Protein 2GSV (pdb70)

Secondary structure (DSSP, 8-state):
-TT-HHHHHHHHHHHH---SS-TTT--HHHHHHHHHHHH-SSS-HHHHHHHHHHHHHHHHHHHH-/--TTSHHHHHHHHHHHH--TTS-TTT--HHHHHHHHHHHT-SSS-HHHHHHHHHHHHHHHHHHHH-

B-factor: mean 35.71, std 9.5, range [19.6, 74.85]

CATH classification: 6.10.140.40

Solvent-accessible surface area: 7960 Å² total

Foldseek 3Di:
DPLALVNLLVVLVVLCVDDPDHNVVSVVVLVVVLVVLVVDDPDDPVVSVVSNVSNVVSVVVNVVD/DPPLALVVLLVVLVVCLCVPVDDSLVSVVVLVVVLVVLVVDPPDDPVVSVVSNVSNVVSSVVNVVD

Structure (mmCIF, N/CA/C/O backbone):
data_2GSV
#
_entry.id   2GSV
#
_cell.length_a   51.048
_cell.length_b   31.645
_cell.length_c   53.357
_cell.angle_alpha   90.00
_cell.angle_beta   94.63
_cell.angle_gamma   90.00
#
_symmetry.space_group_name_H-M   'P 1 2 1'
#
loop_
_entity.id
_entity.type
_entity.pdbx_description
1 polymer 'Hypothetical protein yvfG'
2 non-polymer 'SULFATE ION'
3 water water
#
loop_
_atom_site.group_PDB
_atom_site.id
_atom_site.type_symbol
_atom_site.label_atom_id
_atom_site.label_alt_id
_atom_site.label_comp_id
_atom_site.label_asym_id
_atom_site.label_entity_id
_atom_site.label_seq_id
_atom_site.pdbx_PDB_ins_code
_atom_site.Cartn_x
_atom_site.Cartn_y
_atom_site.Cartn_z
_atom_site.occupancy
_atom_site.B_iso_or_equiv
_atom_site.auth_seq_id
_atom_site.auth_comp_id
_atom_site.auth_asym_id
_atom_site.auth_atom_id
_atom_site.pdbx_PDB_model_num
ATOM 1 N N . GLU A 1 3 ? 8.968 31.593 55.710 1.00 57.40 3 GLU A N 1
ATOM 2 C CA . GLU A 1 3 ? 8.309 32.473 54.697 1.00 57.73 3 GLU A CA 1
ATOM 3 C C . GLU A 1 3 ? 8.787 32.141 53.284 1.00 56.00 3 GLU A C 1
ATOM 4 O O . GLU A 1 3 ? 7.990 32.089 52.345 1.00 55.54 3 GLU A O 1
ATOM 10 N N . LEU A 1 4 ? 10.090 31.914 53.144 1.00 53.30 4 LEU A N 1
ATOM 11 C CA . LEU A 1 4 ? 10.681 31.597 51.848 1.00 49.94 4 LEU A CA 1
ATOM 12 C C . LEU A 1 4 ? 10.341 30.186 51.390 1.00 46.39 4 LEU A C 1
ATOM 13 O O . LEU A 1 4 ? 10.472 29.224 52.144 1.00 45.87 4 LEU A O 1
ATOM 18 N N . PHE A 1 5 ? 9.907 30.074 50.143 1.00 43.46 5 PHE A N 1
ATOM 19 C CA . PHE A 1 5 ? 9.552 28.790 49.570 1.00 39.67 5 PHE A CA 1
ATOM 20 C C . PHE A 1 5 ? 8.355 28.165 50.280 1.00 37.82 5 PHE A C 1
ATOM 21 O O . PHE A 1 5 ? 8.208 26.948 50.318 1.00 38.78 5 PHE A O 1
ATOM 29 N N . SER A 1 6 ? 7.497 29.010 50.839 1.00 36.07 6 SER A N 1
ATOM 30 C CA . SER A 1 6 ? 6.288 28.547 51.518 1.00 35.63 6 SER A CA 1
ATOM 31 C C . SER A 1 6 ? 5.169 28.596 50.492 1.00 33.83 6 SER A C 1
ATOM 32 O O . SER A 1 6 ? 5.335 29.173 49.418 1.00 33.26 6 SER A O 1
ATOM 35 N N . VAL A 1 7 ? 4.030 28.003 50.830 1.00 34.66 7 VAL A N 1
ATOM 36 C CA . VAL A 1 7 ? 2.881 27.979 49.931 1.00 35.23 7 VAL A CA 1
ATOM 37 C C . VAL A 1 7 ? 2.466 29.391 49.515 1.00 37.15 7 VAL A C 1
ATOM 38 O O . VAL A 1 7 ? 2.385 29.696 48.321 1.00 35.17 7 VAL A O 1
ATOM 42 N N . PRO A 1 8 ? 2.193 30.273 50.495 1.00 38.16 8 PRO A N 1
ATOM 43 C CA . PRO A 1 8 ? 1.794 31.637 50.133 1.00 38.09 8 PRO A CA 1
ATOM 44 C C . PRO A 1 8 ? 2.847 32.305 49.252 1.00 37.11 8 PRO A C 1
ATOM 45 O O . PRO A 1 8 ? 2.526 33.114 48.383 1.00 39.69 8 PRO A O 1
ATOM 49 N N . TYR A 1 9 ? 4.108 31.960 49.481 1.00 36.78 9 TYR A N 1
ATOM 50 C CA . TYR A 1 9 ? 5.201 32.515 48.687 1.00 34.69 9 TYR A CA 1
ATOM 51 C C . TYR A 1 9 ? 5.038 32.147 47.207 1.00 34.01 9 TYR A C 1
ATOM 52 O O . TYR A 1 9 ? 5.096 33.015 46.327 1.00 32.59 9 TYR A O 1
ATOM 61 N N . PHE A 1 10 ? 4.840 30.858 46.932 1.00 32.28 10 PHE A N 1
ATOM 62 C CA . PHE A 1 10 ? 4.681 30.393 45.554 1.00 30.08 10 PHE A CA 1
ATOM 63 C C . PHE A 1 10 ? 3.384 30.856 44.907 1.00 30.74 10 PHE A C 1
ATOM 64 O O . PHE A 1 10 ? 3.318 31.024 43.687 1.00 29.80 10 PHE A O 1
ATOM 72 N N . ILE A 1 11 ? 2.347 31.049 45.715 1.00 28.39 11 ILE A N 1
ATOM 73 C CA . ILE A 1 11 ? 1.084 31.523 45.186 1.00 28.93 11 ILE A CA 1
ATOM 74 C C . ILE A 1 11 ? 1.309 32.931 44.636 1.00 29.85 11 ILE A C 1
ATOM 75 O O . ILE A 1 11 ? 0.894 33.247 43.525 1.00 30.26 11 ILE A O 1
ATOM 80 N N . GLU A 1 12 ? 1.988 33.762 45.424 1.00 30.95 12 GLU A N 1
ATOM 81 C CA . GLU A 1 12 ? 2.297 35.138 45.051 1.00 32.66 12 GLU A CA 1
ATOM 82 C C . GLU A 1 12 ? 3.162 35.215 43.796 1.00 32.05 12 GLU A C 1
ATOM 83 O O . GLU A 1 12 ? 2.852 35.966 42.879 1.00 30.72 12 GLU A O 1
ATOM 89 N N . ASN A 1 13 ? 4.238 34.433 43.755 1.00 30.52 13 ASN A N 1
ATOM 90 C CA . ASN A 1 13 ? 5.137 34.435 42.606 1.00 30.34 13 ASN A CA 1
ATOM 91 C C . ASN A 1 13 ? 4.509 33.850 41.349 1.00 30.95 13 ASN A C 1
ATOM 92 O O . ASN A 1 13 ? 4.814 34.292 40.239 1.00 30.21 13 ASN A O 1
ATOM 97 N N . LEU A 1 14 ? 3.632 32.862 41.521 1.00 31.65 14 LEU A N 1
ATOM 98 C CA . LEU A 1 14 ? 2.931 32.263 40.390 1.00 31.32 14 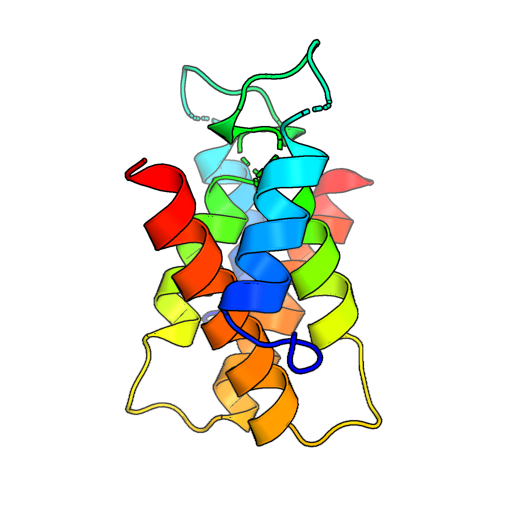LEU A CA 1
ATOM 99 C C . LEU A 1 14 ? 2.079 33.356 39.761 1.00 32.19 14 LEU A C 1
ATOM 100 O O . LEU A 1 14 ? 2.117 33.567 38.550 1.00 31.75 14 LEU A O 1
ATOM 105 N N . LYS A 1 15 ? 1.322 34.061 40.595 1.00 31.27 15 LYS A N 1
ATOM 106 C CA . LYS A 1 15 ? 0.466 35.130 40.110 1.00 31.85 15 LYS A CA 1
ATOM 107 C C . LYS A 1 15 ? 1.251 36.239 39.421 1.00 32.21 15 LYS A C 1
ATOM 108 O O . LYS A 1 15 ? 0.791 36.788 38.424 1.00 32.85 15 LYS A O 1
ATOM 114 N N . GLN A 1 16 ? 2.437 36.562 39.938 1.00 32.68 16 GLN A N 1
ATOM 115 C CA . GLN A 1 16 ? 3.260 37.600 39.328 1.00 31.60 16 GLN A CA 1
ATOM 116 C C . GLN A 1 16 ? 3.727 37.185 37.936 1.00 30.90 16 GLN A C 1
ATOM 117 O O . GLN A 1 16 ? 3.732 37.998 37.011 1.00 31.01 16 GLN A O 1
ATOM 123 N N . HIS A 1 17 ? 4.124 35.926 37.782 1.00 27.40 17 HIS A N 1
ATOM 124 C CA . HIS A 1 17 ? 4.579 35.453 36.481 1.00 27.56 17 HIS A CA 1
ATOM 125 C C . HIS A 1 17 ? 3.424 35.413 35.486 1.00 27.61 17 HIS A C 1
ATOM 126 O O . HIS A 1 17 ? 3.578 35.788 34.323 1.00 27.45 17 HIS A O 1
ATOM 133 N N . ILE A 1 18 ? 2.264 34.956 35.944 1.00 26.59 18 ILE A N 1
ATOM 134 C CA . ILE A 1 18 ? 1.084 34.899 35.085 1.00 24.75 18 ILE A CA 1
ATOM 135 C C . ILE A 1 18 ? 0.764 36.276 34.503 1.00 25.54 18 ILE A C 1
ATOM 136 O O . ILE A 1 18 ? 0.486 36.414 33.309 1.00 24.04 18 ILE A O 1
ATOM 141 N N . GLU A 1 19 ? 0.807 37.293 35.357 1.00 26.69 19 GLU A N 1
ATOM 142 C CA . GLU A 1 19 ? 0.511 38.663 34.943 1.00 30.03 19 GLU A CA 1
ATOM 143 C C . GLU A 1 19 ? 1.600 39.356 34.127 1.00 29.24 19 GLU A C 1
ATOM 144 O O . GLU A 1 19 ? 1.292 40.095 33.199 1.00 29.05 19 GLU A O 1
ATOM 158 N N . ASN A 1 21 ? 3.986 37.852 32.320 1.00 34.53 21 ASN A N 1
ATOM 159 C CA . ASN A 1 21 ? 4.212 37.110 31.090 1.00 34.15 21 ASN A CA 1
ATOM 160 C C . ASN A 1 21 ? 3.327 37.726 30.009 1.00 33.06 21 ASN A C 1
ATOM 161 O O . ASN A 1 21 ? 2.161 38.026 30.257 1.00 33.13 21 ASN A O 1
ATOM 166 N N . GLN A 1 22 ? 3.876 37.910 28.813 1.00 32.62 22 GLN A N 1
ATOM 167 C CA . GLN A 1 22 ? 3.120 38.498 27.706 1.00 31.76 22 GLN A CA 1
ATOM 168 C C . GLN A 1 22 ? 2.846 37.535 26.546 1.00 31.10 22 GLN A C 1
ATOM 169 O O . GLN A 1 22 ? 2.222 37.923 25.562 1.00 32.95 22 GLN A O 1
ATOM 175 N N . SER A 1 23 ? 3.302 36.288 26.651 1.00 28.32 23 SER A N 1
ATOM 176 C CA . SER A 1 23 ? 3.072 35.322 25.578 1.00 28.71 23 SER A CA 1
ATOM 177 C C . SER A 1 23 ? 2.378 34.029 26.002 1.00 27.22 23 SER A C 1
ATOM 178 O O . SER A 1 23 ? 1.997 33.226 25.156 1.00 27.03 23 SER A O 1
ATOM 181 N N . GLU A 1 24 ? 2.209 33.813 27.304 1.00 28.54 24 GLU A N 1
ATOM 182 C CA . GLU A 1 24 ? 1.564 32.584 27.772 1.00 26.38 24 GLU A CA 1
ATOM 183 C C . GLU A 1 24 ? 0.344 32.891 28.633 1.00 27.08 24 GLU A C 1
ATOM 184 O O . GLU A 1 24 ? 0.388 33.803 29.460 1.00 25.71 24 GLU A O 1
ATOM 190 N N . ASP A 1 25 ? -0.745 32.148 28.434 1.00 26.48 25 ASP A N 1
ATOM 191 C CA . ASP A 1 25 ? -1.935 32.374 29.242 1.00 27.67 25 ASP A CA 1
ATOM 192 C C . ASP A 1 25 ? -1.754 31.711 30.611 1.00 26.60 25 ASP A C 1
ATOM 193 O O . ASP A 1 25 ? -0.736 31.065 30.860 1.00 25.28 25 ASP A O 1
ATOM 198 N N . LYS A 1 26 ? -2.729 31.892 31.497 1.00 28.39 26 LYS A N 1
ATOM 199 C CA . LYS A 1 26 ? -2.663 31.384 32.865 1.00 27.83 26 LYS A CA 1
ATOM 200 C C . LYS A 1 26 ? -2.010 30.027 33.063 1.00 27.61 26 LYS A C 1
ATOM 201 O O . LYS A 1 26 ? -0.920 29.935 33.633 1.00 28.41 26 LYS A O 1
ATOM 207 N N . ILE A 1 27 ? -2.674 28.976 32.593 1.00 27.15 27 ILE A N 1
ATOM 208 C CA . ILE A 1 27 ? -2.172 27.622 32.767 1.00 26.17 27 ILE A CA 1
ATOM 209 C C . ILE A 1 27 ? -0.789 27.363 32.168 1.00 25.48 27 ILE A C 1
ATOM 210 O O . ILE A 1 27 ? 0.043 26.704 32.800 1.00 22.91 27 ILE A O 1
ATOM 215 N N . HIS A 1 28 ? -0.536 27.864 30.961 1.00 24.77 28 HIS A N 1
ATOM 216 C CA . HIS A 1 28 ? 0.765 27.652 30.343 1.00 23.17 28 HIS A CA 1
ATOM 217 C C . HIS A 1 28 ? 1.856 28.337 31.171 1.00 24.27 28 HIS A C 1
ATOM 218 O O . HIS A 1 28 ? 2.932 27.771 31.368 1.00 24.72 28 HIS A O 1
ATOM 225 N N . ALA A 1 29 ? 1.576 29.548 31.652 1.00 24.90 29 ALA A N 1
ATOM 226 C CA . ALA A 1 29 ? 2.538 30.303 32.453 1.00 24.18 29 ALA A CA 1
ATOM 227 C C . ALA A 1 29 ? 2.854 29.568 33.748 1.00 25.70 29 ALA A C 1
ATOM 228 O O . ALA A 1 29 ? 4.016 29.473 34.157 1.00 24.82 29 ALA A O 1
ATOM 238 N N . ASN A 1 31 ? 2.734 26.342 34.338 1.00 25.66 31 ASN A N 1
ATOM 239 C CA . ASN A 1 31 ? 3.564 25.183 34.028 1.00 25.96 31 ASN A CA 1
ATOM 240 C C . ASN A 1 31 ? 5.012 25.586 33.744 1.00 26.62 31 ASN A C 1
ATOM 241 O O . ASN A 1 31 ? 5.944 24.912 34.182 1.00 26.34 31 ASN A O 1
ATOM 246 N N . SER A 1 32 ? 5.209 26.675 33.006 1.00 27.10 32 SER A N 1
ATOM 247 C CA . SER A 1 32 ? 6.566 27.119 32.692 1.00 27.74 32 SER A CA 1
ATOM 248 C C . SER A 1 32 ? 7.283 27.618 33.953 1.00 25.57 32 SER A C 1
ATOM 249 O O . SER A 1 32 ? 8.471 27.356 34.148 1.00 26.56 32 SER A O 1
ATOM 252 N N . TYR A 1 33 ? 6.560 28.335 34.807 1.00 24.73 33 TYR A N 1
ATOM 253 C CA . TYR A 1 33 ? 7.121 28.827 36.061 1.00 24.46 33 TYR A CA 1
ATOM 254 C C . TYR A 1 33 ? 7.525 27.622 36.918 1.00 25.95 33 TYR A C 1
ATOM 255 O O . TYR A 1 33 ? 8.636 27.555 37.452 1.00 25.13 33 TYR A O 1
ATOM 264 N N . TYR A 1 34 ? 6.603 26.672 37.039 1.00 26.33 34 TYR A N 1
ATOM 265 C CA . TYR A 1 34 ? 6.795 25.460 37.833 1.00 24.46 34 TYR A CA 1
ATOM 266 C C . TYR A 1 34 ? 8.023 24.674 37.413 1.00 26.52 34 TYR A C 1
ATOM 267 O O . TYR A 1 34 ? 8.841 24.289 38.246 1.00 25.69 34 TYR A O 1
ATOM 276 N N . ARG A 1 35 ? 8.126 24.412 36.115 1.00 26.87 35 ARG A N 1
ATOM 277 C CA . ARG A 1 35 ? 9.249 23.666 35.587 1.00 26.93 35 ARG A CA 1
ATOM 278 C C . ARG A 1 35 ? 10.539 24.435 35.910 1.00 26.45 35 ARG A C 1
ATOM 279 O O . ARG A 1 35 ? 11.494 23.865 36.434 1.00 26.44 35 ARG A O 1
ATOM 287 N N . SER A 1 36 ? 10.553 25.733 35.624 1.00 27.14 36 SER A N 1
ATOM 288 C CA . SER A 1 36 ? 11.748 26.541 35.878 1.00 28.26 36 SER A CA 1
ATOM 289 C C . SER A 1 36 ? 12.203 26.561 37.341 1.00 26.77 36 SER A C 1
ATOM 290 O O . SER A 1 36 ? 13.406 26.523 37.628 1.00 24.73 36 SER A O 1
ATOM 293 N N . VAL A 1 37 ? 11.245 26.605 38.262 1.00 24.77 37 VAL A N 1
ATOM 294 C CA . VAL A 1 37 ? 11.554 26.641 39.684 1.00 23.92 37 VAL A CA 1
ATOM 295 C C . VAL A 1 37 ? 12.048 25.293 40.200 1.00 26.63 37 VAL A C 1
ATOM 296 O O . VAL A 1 37 ? 13.084 25.223 40.875 1.00 26.18 37 VAL A O 1
ATOM 300 N N . VAL A 1 38 ? 11.317 24.225 39.885 1.00 25.42 38 VAL A N 1
ATOM 301 C CA . VAL A 1 38 ? 11.720 22.893 40.330 1.00 26.59 38 VAL A CA 1
ATOM 302 C C . VAL A 1 38 ? 13.131 22.576 39.845 1.00 27.74 38 VAL A C 1
ATOM 303 O O . VAL A 1 38 ? 13.918 21.957 40.560 1.00 27.20 38 VAL A O 1
ATOM 307 N N . SER A 1 39 ? 13.447 22.999 38.626 1.00 28.87 39 SER A N 1
ATOM 308 C CA . SER A 1 39 ? 14.766 22.749 38.070 1.00 29.50 39 SER A CA 1
ATOM 309 C C . SER A 1 39 ? 15.832 23.394 38.951 1.00 30.13 39 SER A C 1
ATOM 310 O O . SER A 1 39 ? 16.851 22.779 39.261 1.00 30.94 39 SER A O 1
ATOM 313 N N . THR A 1 40 ? 15.583 24.637 39.349 1.00 31.36 40 THR A N 1
ATOM 314 C CA . THR A 1 40 ? 16.499 25.386 40.200 1.00 32.23 40 THR A CA 1
ATOM 315 C C . THR A 1 40 ? 16.624 24.698 41.555 1.00 33.45 40 THR A C 1
ATOM 316 O O . THR A 1 40 ? 17.727 24.393 42.005 1.00 35.00 40 THR A O 1
ATOM 320 N N . LEU A 1 41 ? 15.487 24.449 42.196 1.00 32.69 41 LEU A N 1
ATOM 321 C CA . LEU A 1 41 ? 15.455 23.800 43.508 1.00 34.85 41 LEU A CA 1
ATOM 322 C C . LEU A 1 41 ? 16.192 22.469 43.528 1.00 37.10 41 LEU A C 1
ATOM 323 O O . LEU A 1 41 ? 16.808 22.106 44.528 1.00 35.75 41 LEU A O 1
ATOM 328 N N . VAL A 1 42 ? 16.104 21.744 42.417 1.00 40.44 42 VAL A N 1
ATOM 329 C CA . VAL A 1 42 ? 16.736 20.436 42.270 1.00 44.41 42 VAL A CA 1
ATOM 330 C C . VAL A 1 42 ? 18.247 20.537 42.048 1.00 44.96 42 VAL A C 1
ATOM 331 O O . VAL A 1 42 ? 18.983 1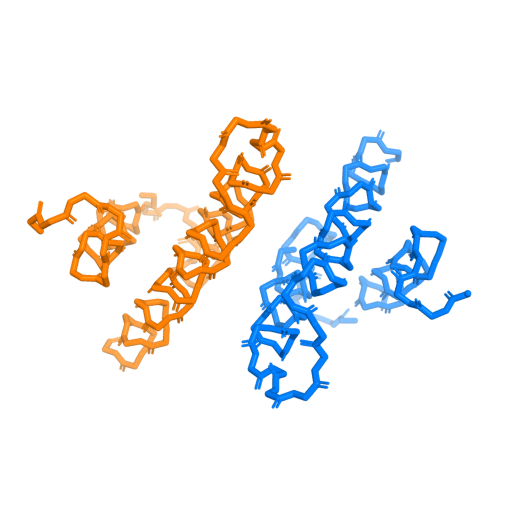9.581 42.290 1.00 45.59 42 VAL A O 1
ATOM 335 N N . GLN A 1 43 ? 18.703 21.696 41.587 1.00 47.45 43 GLN A N 1
ATOM 336 C CA . GLN A 1 43 ? 20.124 21.926 41.340 1.00 48.22 43 GLN A CA 1
ATOM 337 C C . GLN A 1 43 ? 20.815 22.315 42.642 1.00 47.39 43 GLN A C 1
ATOM 338 O O . GLN A 1 43 ? 22.041 22.374 42.710 1.00 48.19 43 GLN A O 1
ATOM 344 N N . ASP A 1 44 ? 20.017 22.598 43.666 1.00 46.76 44 ASP A N 1
ATOM 345 C CA . ASP A 1 44 ? 20.533 23.000 44.969 1.00 46.48 44 ASP A CA 1
ATOM 346 C C . ASP A 1 44 ? 21.442 21.912 45.542 1.00 47.67 44 ASP A C 1
ATOM 347 O O . 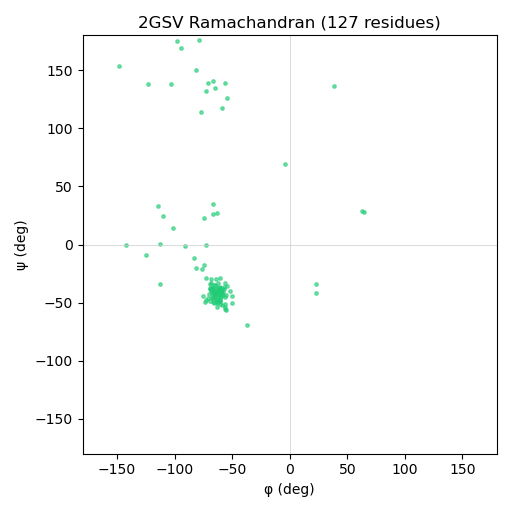ASP A 1 44 ? 21.002 20.790 45.801 1.00 46.95 44 ASP A O 1
ATOM 352 N N . GLN A 1 45 ? 22.711 22.249 45.743 1.00 49.16 45 GLN A N 1
ATOM 353 C CA . GLN A 1 45 ? 23.673 21.293 46.277 1.00 51.29 45 GLN A CA 1
ATOM 354 C C . GLN A 1 45 ? 24.146 21.597 47.694 1.00 50.36 45 GLN A C 1
ATOM 355 O O . GLN A 1 45 ? 25.235 21.178 48.089 1.00 52.19 45 GLN A O 1
ATOM 361 N N . LEU A 1 46 ? 23.341 22.323 48.462 1.00 47.72 46 LEU A N 1
ATOM 362 C CA . LEU A 1 46 ? 23.727 22.632 49.826 1.00 46.55 46 LEU A CA 1
ATOM 363 C C . LEU A 1 46 ? 22.555 22.606 50.802 1.00 45.65 46 LEU A C 1
ATOM 364 O O . LEU A 1 46 ? 22.736 22.831 51.996 1.00 44.93 46 LEU A O 1
ATOM 369 N N . THR A 1 47 ? 21.358 22.322 50.293 1.00 43.82 47 THR A N 1
ATOM 370 C CA . THR A 1 47 ? 20.162 22.241 51.135 1.00 42.21 47 THR A CA 1
ATOM 371 C C . THR A 1 47 ? 19.831 20.764 51.354 1.00 41.39 47 THR A C 1
ATOM 372 O O . THR A 1 47 ? 19.925 19.965 50.420 1.00 42.40 47 THR A O 1
ATOM 376 N N . LYS A 1 48 ? 19.457 20.392 52.577 1.00 41.02 48 LYS A N 1
ATOM 377 C CA . LYS A 1 48 ? 19.122 18.993 52.861 1.00 40.71 48 LYS A CA 1
ATOM 378 C C . LYS A 1 48 ? 18.016 18.506 51.928 1.00 39.10 48 LYS A C 1
ATOM 379 O O . LYS A 1 48 ? 17.061 19.236 51.651 1.00 36.46 48 LYS A O 1
ATOM 385 N N . ASN A 1 49 ? 18.155 17.270 51.452 1.00 37.42 49 ASN A N 1
ATOM 386 C CA . ASN A 1 49 ? 17.181 16.670 50.547 1.00 36.18 49 ASN A CA 1
ATOM 387 C C . ASN A 1 49 ? 15.760 16.767 51.076 1.00 36.27 49 ASN A C 1
ATOM 388 O O . ASN A 1 49 ? 14.830 17.013 50.319 1.00 37.10 49 ASN A O 1
ATOM 393 N N . ALA A 1 50 ? 15.583 16.566 52.374 1.00 36.35 50 ALA A N 1
ATOM 394 C CA . ALA A 1 50 ? 14.247 16.655 52.943 1.00 35.70 50 ALA A CA 1
ATOM 395 C C . ALA A 1 50 ? 13.691 18.062 52.737 1.00 35.20 50 ALA A C 1
ATOM 396 O O . ALA A 1 50 ? 12.536 18.225 52.363 1.00 35.28 50 ALA A O 1
ATOM 398 N N . VAL A 1 51 ? 14.521 19.075 52.973 1.00 35.78 51 VAL A N 1
ATOM 399 C CA . VAL A 1 51 ? 14.094 20.465 52.819 1.00 35.07 51 VAL A CA 1
ATOM 400 C C . VAL A 1 51 ? 13.777 20.791 51.364 1.00 34.90 51 VAL A C 1
ATOM 401 O O . VAL A 1 51 ? 12.806 21.491 51.078 1.00 33.32 51 VAL A O 1
ATOM 405 N N . VAL A 1 52 ? 14.597 20.282 50.448 1.00 34.66 52 VAL A N 1
ATOM 406 C CA . VAL A 1 52 ? 14.375 20.521 49.027 1.00 34.93 52 VAL A CA 1
ATOM 407 C C . VAL A 1 52 ? 12.996 19.986 48.632 1.00 35.61 52 VAL A C 1
ATOM 408 O O . VAL A 1 52 ? 12.195 20.710 48.039 1.00 36.58 52 VAL A O 1
ATOM 412 N N . LEU A 1 53 ? 12.711 18.728 48.971 1.00 35.78 53 LEU A N 1
ATOM 413 C CA . LEU A 1 53 ? 11.413 18.134 48.633 1.00 36.10 53 LEU A CA 1
ATOM 414 C C . LEU A 1 53 ? 10.257 18.926 49.223 1.00 33.77 53 LEU A C 1
ATOM 415 O O . LEU A 1 53 ? 9.233 19.119 48.573 1.00 35.08 53 LEU A O 1
ATOM 420 N N . LYS A 1 54 ? 10.424 19.375 50.460 1.00 32.77 54 LYS A N 1
ATOM 421 C CA . LYS A 1 54 ? 9.392 20.148 51.131 1.00 31.25 54 LYS A CA 1
ATOM 422 C C . LYS A 1 54 ? 9.119 21.460 50.376 1.00 31.28 54 LYS A C 1
ATOM 423 O O . LYS A 1 54 ? 7.988 21.950 50.344 1.00 30.41 54 LYS A O 1
ATOM 429 N N . ARG A 1 55 ? 10.150 22.029 49.762 1.00 30.49 55 ARG A N 1
ATOM 430 C CA . ARG A 1 55 ? 9.959 23.255 49.002 1.00 30.71 55 ARG A CA 1
ATOM 431 C C . ARG A 1 55 ? 9.156 22.909 47.749 1.00 29.72 55 ARG A C 1
ATOM 432 O O . ARG A 1 55 ? 8.238 23.635 47.380 1.00 27.55 55 ARG A O 1
ATOM 440 N N . ILE A 1 56 ? 9.495 21.795 47.106 1.00 28.07 56 ILE A N 1
ATOM 441 C CA . ILE A 1 56 ? 8.772 21.388 45.905 1.00 27.89 56 ILE A CA 1
ATOM 442 C C . ILE A 1 56 ? 7.320 21.057 46.249 1.00 27.52 56 ILE A C 1
ATOM 443 O O . ILE A 1 56 ? 6.428 21.330 45.461 1.00 28.75 56 ILE A O 1
ATOM 448 N N . GLN A 1 57 ? 7.080 20.498 47.431 1.00 28.81 57 GLN A N 1
ATOM 449 C CA . GLN A 1 57 ? 5.716 20.173 47.851 1.00 29.16 57 GLN A CA 1
ATOM 450 C C . GLN A 1 57 ? 4.886 21.432 48.030 1.00 27.59 57 GLN A C 1
ATOM 451 O O . GLN A 1 57 ? 3.703 21.454 47.688 1.00 29.39 57 GLN A O 1
ATOM 457 N N . HIS A 1 58 ? 5.492 22.476 48.592 1.00 26.60 58 HIS A N 1
ATOM 458 C CA . HIS A 1 58 ? 4.772 23.725 48.791 1.00 26.66 58 HIS A CA 1
ATOM 459 C C . HIS A 1 58 ? 4.428 24.324 47.443 1.00 25.51 58 HIS A C 1
ATOM 460 O O . HIS A 1 58 ? 3.320 24.820 47.236 1.00 24.65 58 HIS A O 1
ATOM 467 N N . LEU A 1 59 ? 5.386 24.275 46.525 1.00 23.29 59 LEU A N 1
ATOM 468 C CA . LEU A 1 59 ? 5.152 24.785 45.188 1.00 23.41 59 LEU A CA 1
ATOM 469 C C . LEU A 1 59 ? 3.989 24.041 44.538 1.00 25.57 59 LEU A C 1
ATOM 470 O O . LEU A 1 59 ? 3.170 24.649 43.863 1.00 26.50 59 LEU A O 1
ATOM 475 N N . ASP A 1 60 ? 3.912 22.725 44.734 1.00 27.98 60 ASP A N 1
ATOM 476 C CA . ASP A 1 60 ? 2.833 21.969 44.122 1.00 28.59 60 ASP A CA 1
ATOM 477 C C . ASP A 1 60 ? 1.484 22.328 44.734 1.00 30.54 60 ASP A C 1
ATOM 478 O O . ASP A 1 60 ? 0.484 22.403 44.033 1.00 28.43 60 ASP A O 1
ATOM 483 N N . GLU A 1 61 ? 1.472 22.560 46.042 1.00 31.29 61 GLU A N 1
ATOM 484 C CA . GLU A 1 61 ? 0.259 22.924 46.752 1.00 33.54 61 GLU A CA 1
ATOM 485 C C . GLU A 1 61 ? -0.210 24.308 46.313 1.00 31.95 61 GLU A C 1
ATOM 486 O O . GLU A 1 61 ? -1.408 24.558 46.194 1.00 33.77 61 GLU A O 1
ATOM 492 N N . ALA A 1 62 ? 0.734 25.212 46.079 1.00 31.23 62 ALA A N 1
ATOM 493 C CA . ALA A 1 62 ? 0.390 26.558 45.632 1.00 28.08 62 ALA A CA 1
ATOM 494 C C . ALA A 1 62 ? -0.184 26.450 44.224 1.00 27.99 62 ALA A C 1
ATOM 495 O O . ALA A 1 62 ? -1.202 27.054 43.907 1.00 28.76 62 ALA A O 1
ATOM 497 N N . TYR A 1 63 ? 0.476 25.659 43.386 1.00 28.06 63 TYR A N 1
ATOM 498 C CA . TYR A 1 63 ? 0.023 25.443 42.020 1.00 26.72 63 TYR A CA 1
ATOM 499 C C . TYR A 1 63 ? -1.421 24.929 42.034 1.00 28.30 63 TYR A C 1
ATOM 500 O O . TYR A 1 63 ? -2.294 25.512 41.401 1.00 27.15 63 TYR A O 1
ATOM 509 N N . ASN A 1 64 ? -1.682 23.856 42.771 1.00 30.48 64 ASN A N 1
ATOM 510 C CA . ASN A 1 64 ? -3.034 23.323 42.819 1.00 31.89 64 ASN A CA 1
ATOM 511 C C . ASN A 1 64 ? -4.055 24.354 43.298 1.00 32.32 64 ASN A C 1
ATOM 512 O O . ASN A 1 64 ? -5.178 24.386 42.805 1.00 32.21 64 ASN A O 1
ATOM 517 N N . LYS A 1 65 ? -3.668 25.209 44.239 1.00 33.76 65 LYS A N 1
ATOM 518 C CA . LYS A 1 65 ? -4.587 26.230 44.743 1.00 34.61 65 LYS A CA 1
ATOM 519 C C . LYS A 1 65 ? -4.885 27.300 43.701 1.00 34.27 65 LYS A C 1
ATOM 520 O O . LYS A 1 65 ? -6.043 27.638 43.463 1.00 33.85 65 LYS A O 1
ATOM 526 N N . VAL A 1 66 ? -3.838 27.829 43.075 1.00 34.33 66 VAL A N 1
ATOM 527 C CA . VAL A 1 66 ? -4.001 28.866 42.059 1.00 34.23 66 VAL A CA 1
ATOM 528 C C . VAL A 1 66 ? -4.769 28.357 40.832 1.00 34.46 66 VAL A C 1
ATOM 529 O O . VAL A 1 66 ? -5.462 29.127 40.166 1.00 34.17 66 VAL A O 1
ATOM 533 N N . LYS A 1 67 ? -4.649 27.063 40.543 1.00 34.70 67 LYS A N 1
ATOM 534 C CA . LYS A 1 67 ? -5.320 26.465 39.389 1.00 36.88 67 LYS A CA 1
ATOM 535 C C . LYS A 1 67 ? -6.812 26.251 39.599 1.00 39.96 67 LYS A C 1
ATOM 536 O O . LYS A 1 67 ? -7.615 26.532 38.707 1.00 39.20 67 LYS A O 1
ATOM 542 N N . ARG A 1 68 ? -7.193 25.740 40.764 1.00 43.75 68 ARG A N 1
ATOM 543 C CA . ARG A 1 68 ? -8.608 25.518 41.026 1.00 49.13 68 ARG A CA 1
ATOM 544 C C . ARG 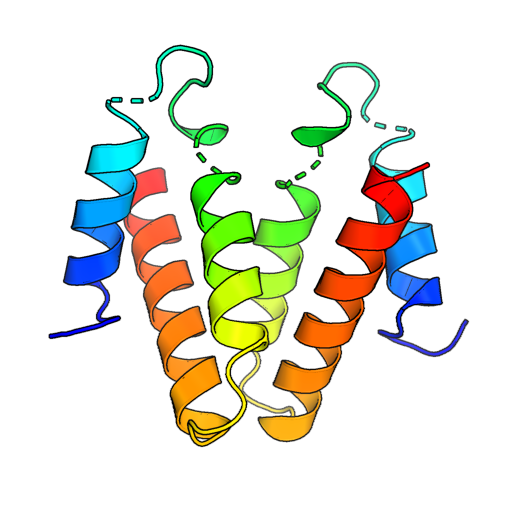A 1 68 ? -9.272 26.817 41.471 1.00 51.48 68 ARG A C 1
ATOM 545 O O . ARG A 1 68 ? -10.489 26.965 41.376 1.00 52.62 68 ARG A O 1
ATOM 553 N N . GLY A 1 69 ? -8.463 27.763 41.935 1.00 53.58 69 GLY A N 1
ATOM 554 C CA . GLY A 1 69 ? -8.994 29.039 42.383 1.00 55.22 69 GLY A CA 1
ATOM 555 C C . GLY A 1 69 ? -9.176 30.036 41.254 1.00 57.08 69 GLY A C 1
ATOM 556 O O . GLY A 1 69 ? -8.981 29.650 40.080 1.00 57.36 69 GLY A O 1
ATOM 557 N N . SER B 1 2 ?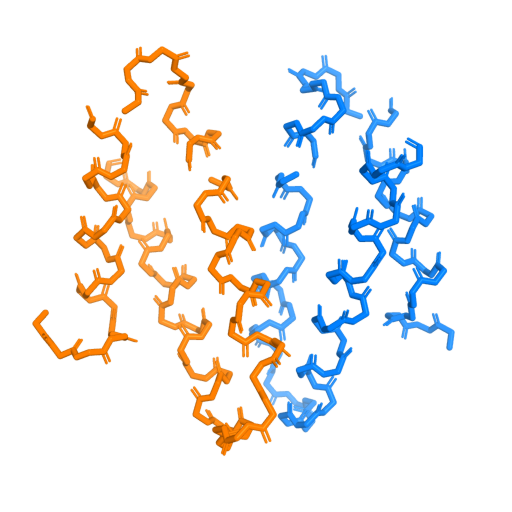 14.766 2.539 29.921 1.00 49.38 2 SER B N 1
ATOM 558 C CA . SER B 1 2 ? 14.761 1.096 30.321 1.00 49.67 2 SER B CA 1
ATOM 559 C C . SER B 1 2 ? 14.572 0.965 31.828 1.00 47.35 2 SER B C 1
ATOM 560 O O . SER B 1 2 ? 13.555 0.446 32.296 1.00 47.32 2 SER B O 1
ATOM 563 N N . GLU B 1 3 ? 15.557 1.431 32.587 1.00 42.82 3 GLU B N 1
ATOM 564 C CA . GLU B 1 3 ? 15.468 1.363 34.037 1.00 39.96 3 GLU B CA 1
ATOM 565 C C . GLU B 1 3 ? 14.322 2.257 34.526 1.00 37.72 3 GLU B C 1
ATOM 566 O O . GLU B 1 3 ? 14.175 3.394 34.082 1.00 35.00 3 GLU B O 1
ATOM 572 N N . LEU B 1 4 ? 13.506 1.737 35.436 1.00 35.19 4 LEU B N 1
ATOM 573 C CA . LEU B 1 4 ? 12.370 2.492 35.958 1.00 33.81 4 LEU B CA 1
ATOM 574 C C . LEU B 1 4 ? 12.723 3.861 36.540 1.00 33.11 4 LEU B C 1
ATOM 575 O O . LEU B 1 4 ? 13.600 3.972 37.400 1.00 31.78 4 LEU B O 1
ATOM 580 N N . PHE B 1 5 ? 12.038 4.894 36.049 1.00 31.36 5 PHE B N 1
ATOM 581 C CA . PHE B 1 5 ? 12.209 6.264 36.521 1.00 31.91 5 PHE B CA 1
ATOM 582 C C . PHE B 1 5 ? 13.593 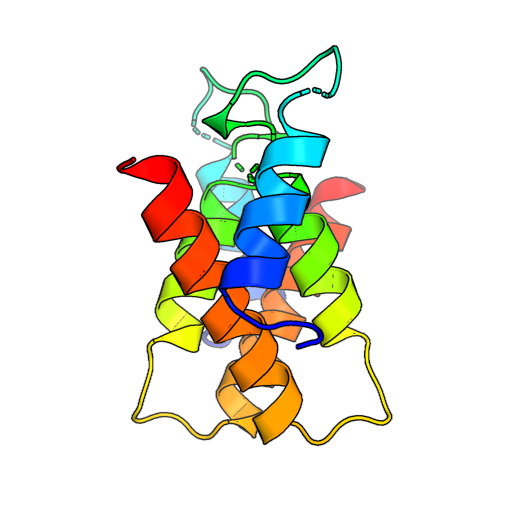6.867 36.298 1.00 30.66 5 PHE B C 1
ATOM 583 O O . PHE B 1 5 ? 14.020 7.734 37.045 1.00 30.58 5 PHE B O 1
ATOM 591 N N . SER B 1 6 ? 14.274 6.413 35.254 1.00 30.86 6 SER B N 1
ATOM 592 C CA . SER B 1 6 ? 15.609 6.892 34.920 1.00 28.61 6 SER B CA 1
ATOM 593 C C . SER B 1 6 ? 15.546 7.963 33.831 1.00 29.12 6 SER B C 1
ATOM 594 O O . SER B 1 6 ? 14.479 8.230 33.278 1.00 25.25 6 SER B O 1
ATOM 597 N N . VAL B 1 7 ? 16.695 8.558 33.516 1.00 28.66 7 VAL B N 1
ATOM 598 C CA . VAL B 1 7 ? 16.767 9.579 32.471 1.00 31.81 7 VAL B CA 1
ATOM 599 C C . VAL B 1 7 ? 16.200 9.051 31.148 1.00 32.31 7 VAL B C 1
ATOM 600 O O . VAL B 1 7 ? 15.274 9.643 30.587 1.00 33.73 7 VAL B O 1
ATOM 604 N N . PRO B 1 8 ? 16.736 7.927 30.630 1.00 33.30 8 PRO B N 1
ATOM 605 C CA . PRO B 1 8 ? 16.187 7.420 29.365 1.00 32.41 8 PRO B CA 1
ATOM 606 C C . PRO B 1 8 ? 14.700 7.067 29.468 1.00 31.88 8 PRO B C 1
ATOM 607 O O . PRO B 1 8 ? 13.960 7.132 28.486 1.00 31.91 8 PRO B O 1
ATOM 611 N N . TYR B 1 9 ? 14.268 6.692 30.663 1.00 29.91 9 TYR B N 1
ATOM 612 C CA . TYR B 1 9 ? 12.870 6.354 30.900 1.00 28.80 9 TYR B CA 1
ATOM 613 C C . TYR B 1 9 ? 12.014 7.606 30.655 1.00 28.65 9 TYR B C 1
ATOM 614 O O . TYR B 1 9 ? 11.026 7.558 29.920 1.00 29.95 9 TYR B O 1
ATOM 623 N N . PHE B 1 10 ? 12.402 8.718 31.276 1.00 27.87 10 PHE B N 1
ATOM 624 C CA . PHE B 1 10 ? 11.686 9.981 31.118 1.00 29.52 10 PHE B CA 1
ATOM 625 C C . PHE B 1 10 ? 11.905 10.609 29.744 1.00 31.39 10 PHE B C 1
ATOM 626 O O . PHE B 1 10 ? 11.037 11.321 29.235 1.00 31.72 10 PHE B O 1
ATOM 634 N N . ILE B 1 11 ? 13.057 10.353 29.134 1.00 31.78 11 ILE B N 1
ATOM 635 C CA . ILE B 1 11 ? 13.291 10.887 27.801 1.00 30.10 11 ILE B CA 1
ATOM 636 C C . ILE B 1 11 ? 12.281 10.222 26.882 1.00 30.49 11 ILE B C 1
ATOM 637 O O . ILE B 1 11 ? 11.647 10.884 26.057 1.00 30.05 11 ILE B O 1
ATOM 642 N N . GLU B 1 12 ? 12.129 8.908 27.028 1.00 31.42 12 GLU B N 1
ATOM 643 C CA . GLU B 1 12 ? 11.184 8.170 26.198 1.00 34.04 12 GLU B CA 1
ATOM 644 C C . GLU B 1 12 ? 9.760 8.675 26.381 1.00 32.35 12 GLU B C 1
ATOM 645 O O . GLU B 1 12 ? 9.058 8.923 25.410 1.00 31.65 12 GLU B O 1
ATOM 651 N N . ASN B 1 13 ? 9.332 8.814 27.631 1.00 32.59 13 ASN B N 1
ATOM 652 C CA . ASN B 1 13 ? 7.974 9.274 27.923 1.00 33.67 13 ASN B CA 1
ATOM 653 C C . ASN B 1 13 ? 7.710 10.694 27.434 1.00 32.36 13 ASN B C 1
ATOM 654 O O . ASN B 1 13 ? 6.627 10.985 26.917 1.00 29.39 13 ASN B O 1
ATOM 659 N N . LEU B 1 14 ? 8.691 11.574 27.608 1.00 30.48 14 LEU B N 1
ATOM 660 C CA . LEU B 1 14 ? 8.561 12.961 27.162 1.00 33.51 14 LEU B CA 1
ATOM 661 C C . LEU B 1 14 ? 8.399 13.008 25.646 1.00 33.43 14 LEU B C 1
ATOM 662 O O . LEU B 1 14 ? 7.576 13.758 25.124 1.00 34.86 14 LEU B O 1
ATOM 667 N N . LYS B 1 15 ? 9.175 12.193 24.942 1.00 34.46 15 LYS B N 1
ATOM 668 C CA . LYS B 1 15 ? 9.090 12.144 23.489 1.00 36.09 15 LYS B CA 1
ATOM 669 C C . LYS B 1 15 ? 7.731 11.614 23.033 1.00 36.47 15 LYS B C 1
ATOM 670 O O . LYS B 1 15 ? 7.140 12.143 22.100 1.00 36.72 15 LYS B O 1
ATOM 676 N N . GLN B 1 16 ? 7.231 10.575 23.690 1.00 35.08 16 GLN B N 1
ATOM 677 C CA . GLN B 1 16 ? 5.946 10.021 23.300 1.00 34.33 16 GLN B CA 1
ATOM 678 C C . GLN B 1 16 ? 4.798 10.960 23.618 1.00 33.42 16 GLN B C 1
ATOM 679 O O . GLN B 1 16 ? 3.841 11.062 22.854 1.00 33.37 16 GLN B O 1
ATOM 685 N N . HIS B 1 17 ? 4.893 11.649 24.744 1.00 31.75 17 HIS B N 1
ATOM 686 C CA . HIS B 1 17 ? 3.855 12.583 25.135 1.00 31.04 17 HIS B CA 1
ATOM 687 C C . HIS B 1 17 ? 3.772 13.697 24.094 1.00 30.19 17 HIS B C 1
ATOM 688 O O . HIS B 1 17 ? 2.687 14.149 23.750 1.00 27.51 17 HIS B O 1
ATOM 695 N N . ILE B 1 18 ? 4.923 14.125 23.584 1.00 30.15 18 ILE B N 1
ATOM 696 C CA . ILE B 1 18 ? 4.962 15.168 22.563 1.00 32.03 18 ILE B CA 1
ATOM 697 C C . ILE B 1 18 ? 4.299 14.673 21.285 1.00 33.84 18 ILE B C 1
ATOM 698 O O . ILE B 1 18 ? 3.523 15.394 20.655 1.00 34.33 18 ILE B O 1
ATOM 703 N N . GLU B 1 19 ? 4.604 13.435 20.913 1.00 36.36 19 GLU B N 1
ATOM 704 C CA . GLU B 1 19 ? 4.035 12.836 19.714 1.00 38.17 19 GLU B CA 1
ATOM 705 C C . GLU B 1 19 ? 2.536 12.603 19.820 1.00 37.88 19 GLU B C 1
ATOM 706 O O . GLU B 1 19 ? 1.837 12.613 18.815 1.00 38.30 19 GLU B O 1
ATOM 720 N N . ASN B 1 21 ? 0.422 14.558 21.435 1.00 36.92 21 ASN B N 1
ATOM 721 C CA . ASN B 1 21 ? -0.306 15.814 21.561 1.00 34.79 21 ASN B CA 1
ATOM 722 C C . ASN B 1 21 ? 0.087 16.800 20.472 1.00 33.76 21 ASN B C 1
ATOM 723 O O . ASN B 1 21 ? 0.719 17.817 20.739 1.00 31.46 21 ASN B O 1
ATOM 728 N N . GLN B 1 22 ? -0.312 16.483 19.246 1.00 32.03 22 GLN B N 1
ATOM 729 C CA . GLN B 1 22 ? -0.016 17.293 18.081 1.00 33.63 22 GLN B CA 1
ATOM 730 C C . GLN B 1 22 ? -0.813 18.589 18.007 1.00 32.55 22 GLN B C 1
ATOM 731 O O . GLN B 1 22 ? -0.660 19.358 17.063 1.00 34.27 22 GLN B O 1
ATOM 737 N N . SER B 1 23 ? -1.675 18.833 18.984 1.00 29.27 23 SER B N 1
ATOM 738 C CA . SER B 1 23 ? -2.453 20.062 18.976 1.00 28.99 23 SER B CA 1
ATOM 739 C C . SER B 1 23 ? -2.063 20.941 20.153 1.00 28.00 23 SER B C 1
ATOM 740 O O . SER B 1 23 ? -2.884 21.654 20.721 1.00 26.22 23 SER B O 1
ATOM 743 N N . GLU B 1 24 ? -0.786 20.862 20.511 1.00 27.04 24 GLU B N 1
ATOM 744 C CA . GLU B 1 24 ? -0.224 21.640 21.601 1.00 30.15 24 GLU B CA 1
ATOM 745 C C . GLU B 1 24 ? 1.225 21.914 21.225 1.00 29.21 24 GLU B C 1
ATOM 746 O O . GLU B 1 24 ? 1.816 21.164 20.450 1.00 31.47 24 GLU B O 1
ATOM 752 N N . ASP B 1 25 ? 1.787 22.996 21.743 1.00 30.59 25 ASP B N 1
ATOM 753 C CA . ASP B 1 25 ? 3.174 23.321 21.443 1.00 32.42 25 ASP B CA 1
ATOM 754 C C . ASP B 1 25 ? 4.069 22.317 22.153 1.00 31.99 25 ASP B C 1
ATOM 755 O O . ASP B 1 25 ? 3.812 21.943 23.304 1.00 28.84 25 ASP B O 1
ATOM 760 N N . LYS B 1 26 ? 5.118 21.873 21.468 1.00 32.28 26 LYS B N 1
ATOM 761 C CA . LYS B 1 26 ? 6.025 20.896 22.057 1.00 33.82 26 LYS B CA 1
ATOM 762 C C . LYS B 1 26 ? 6.503 21.296 23.450 1.00 32.37 26 LYS B C 1
ATOM 763 O O . LYS B 1 26 ? 6.415 20.506 24.390 1.00 31.18 26 LYS B O 1
ATOM 769 N N . ILE B 1 27 ? 6.984 22.523 23.596 1.00 30.85 27 ILE B N 1
ATOM 770 C CA . ILE B 1 27 ? 7.475 22.957 24.891 1.00 30.98 27 ILE B CA 1
ATOM 771 C C . ILE B 1 27 ? 6.375 22.935 25.966 1.00 29.91 27 ILE B C 1
ATOM 772 O O . ILE B 1 27 ? 6.628 22.540 27.106 1.00 27.59 27 ILE B O 1
ATOM 777 N N . HIS B 1 28 ? 5.155 23.333 25.605 1.00 28.39 28 HIS B N 1
ATOM 778 C CA . HIS B 1 28 ? 4.046 23.333 26.559 1.00 26.65 28 HIS B CA 1
ATOM 779 C C . HIS B 1 28 ? 3.613 21.925 26.942 1.00 24.98 28 HIS B C 1
ATOM 780 O O . HIS B 1 28 ? 3.191 21.683 28.073 1.00 26.31 28 HIS B O 1
ATOM 787 N N . ALA B 1 29 ? 3.696 21.000 25.998 1.00 24.23 29 ALA B N 1
ATOM 788 C CA . ALA B 1 29 ? 3.308 19.612 26.265 1.00 24.51 29 ALA B CA 1
ATOM 789 C C . ALA B 1 29 ? 4.300 19.023 27.265 1.00 24.62 29 ALA B C 1
ATOM 790 O O . ALA B 1 29 ? 3.921 18.282 28.172 1.00 27.50 29 ALA B O 1
ATOM 800 N N . ASN B 1 31 ? 6.088 20.710 29.549 1.00 24.05 31 ASN B N 1
ATOM 801 C CA . ASN B 1 31 ? 5.860 21.330 30.858 1.00 25.85 31 ASN B CA 1
ATOM 802 C C . ASN B 1 31 ? 4.643 20.741 31.586 1.00 26.27 31 ASN B C 1
ATOM 803 O O . ASN B 1 31 ? 4.632 20.654 32.816 1.00 26.01 31 ASN B O 1
ATOM 808 N N . SER B 1 32 ? 3.617 20.366 30.824 1.00 28.49 32 SER B N 1
ATOM 809 C CA . SER B 1 32 ? 2.405 19.761 31.387 1.00 29.20 32 SER B CA 1
ATOM 810 C C . SER B 1 32 ? 2.760 18.396 31.972 1.00 27.06 32 SER B C 1
ATOM 811 O O . SER B 1 32 ? 2.400 18.074 33.110 1.00 27.13 32 SER B O 1
ATOM 814 N N . TYR B 1 33 ? 3.458 17.595 31.175 1.00 25.15 33 TYR B N 1
ATOM 815 C CA . TYR B 1 33 ? 3.887 16.262 31.600 1.00 26.06 33 TYR B CA 1
ATOM 816 C C . TYR B 1 33 ? 4.802 16.384 32.823 1.00 26.07 33 TYR B C 1
ATOM 817 O O . TYR B 1 33 ? 4.705 15.604 33.773 1.00 26.99 33 TYR B O 1
ATOM 826 N N . TYR B 1 34 ? 5.675 17.385 32.795 1.00 24.61 34 TYR B N 1
ATOM 827 C CA . TYR B 1 34 ? 6.613 17.637 33.877 1.00 24.78 34 TYR B CA 1
ATOM 828 C C . TYR B 1 34 ? 5.906 17.977 35.189 1.00 24.44 34 TYR B C 1
ATOM 829 O O . TYR B 1 34 ? 6.239 17.424 36.235 1.00 24.54 34 TYR B O 1
ATOM 838 N N . ARG B 1 35 ? 4.943 18.893 35.132 1.00 23.21 35 ARG B N 1
ATOM 839 C CA . ARG B 1 35 ? 4.210 19.302 36.326 1.00 24.18 35 ARG B CA 1
ATOM 840 C C . ARG B 1 35 ? 3.489 18.084 36.916 1.00 24.69 35 ARG B C 1
ATOM 841 O O . ARG B 1 35 ? 3.581 17.828 38.117 1.00 26.47 35 ARG B O 1
ATOM 849 N N . SER B 1 36 ? 2.794 17.323 36.074 1.00 25.19 36 SER B N 1
ATOM 850 C CA . SER B 1 36 ? 2.064 16.141 36.552 1.00 25.63 36 SER B CA 1
ATOM 851 C C . SER B 1 36 ? 2.951 15.059 37.178 1.00 25.28 36 SER B C 1
ATOM 852 O O . SER B 1 36 ? 2.561 14.421 38.154 1.00 23.15 36 SER B O 1
ATOM 855 N N . VAL B 1 37 ? 4.137 14.843 36.619 1.00 23.50 37 VAL B N 1
ATOM 856 C CA . VAL B 1 37 ? 5.040 13.832 37.167 1.00 25.32 37 VAL B CA 1
ATOM 857 C C . VAL B 1 37 ? 5.618 14.269 38.514 1.00 26.38 37 VAL B C 1
ATOM 858 O O . VAL B 1 37 ? 5.663 13.486 39.461 1.00 26.38 37 VAL B O 1
ATOM 862 N N . VAL B 1 38 ? 6.068 15.515 38.589 1.00 27.24 38 VAL B N 1
ATOM 863 C CA . VAL B 1 38 ? 6.640 16.040 39.816 1.00 29.23 38 VAL B CA 1
ATOM 864 C C . VAL B 1 38 ? 5.596 15.984 40.926 1.00 28.71 38 VAL B C 1
ATOM 865 O O . VAL B 1 38 ? 5.888 15.550 42.036 1.00 29.50 38 VAL B O 1
ATOM 869 N N . SER B 1 39 ? 4.379 16.410 40.610 1.00 29.98 39 SER B N 1
ATOM 870 C CA . SER B 1 39 ? 3.281 16.416 41.576 1.00 29.84 39 SER B CA 1
ATOM 871 C C . SER B 1 39 ? 3.047 15.031 42.191 1.00 30.86 39 SER B C 1
ATOM 872 O O . SER B 1 39 ? 2.844 14.904 43.404 1.00 30.25 39 SER B O 1
ATOM 875 N N . THR B 1 40 ? 3.078 14.000 41.353 1.00 31.04 40 THR B N 1
ATOM 876 C CA . THR B 1 40 ? 2.890 12.623 41.808 1.00 33.08 40 THR B CA 1
ATOM 877 C C . THR B 1 40 ? 4.058 12.153 42.673 1.00 32.60 40 THR B C 1
ATOM 878 O O . THR B 1 40 ? 3.856 11.558 43.725 1.00 32.73 40 THR B O 1
ATOM 882 N N . LEU B 1 41 ? 5.277 12.429 42.221 1.00 32.25 41 LEU B N 1
ATOM 883 C CA . LEU B 1 41 ? 6.475 12.037 42.948 1.00 33.40 41 LEU B CA 1
ATOM 884 C C . LEU B 1 41 ? 6.583 12.690 44.323 1.00 35.83 41 LEU B C 1
ATOM 885 O O . LEU B 1 41 ? 6.960 12.040 45.297 1.00 34.70 41 LEU B O 1
ATOM 890 N N . VAL B 1 42 ? 6.248 13.974 44.391 1.00 36.99 42 VAL B N 1
ATOM 891 C CA . VAL B 1 42 ? 6.337 14.734 45.631 1.00 38.56 42 VAL B CA 1
ATOM 892 C C . VAL B 1 42 ? 5.216 14.390 46.614 1.00 40.40 42 VAL B C 1
ATOM 893 O O . VAL B 1 42 ? 5.313 14.687 47.802 1.00 40.80 42 VAL B O 1
ATOM 897 N N . GLN B 1 43 ? 4.154 13.763 46.121 1.00 42.38 43 GLN B N 1
ATOM 898 C CA . GLN B 1 43 ? 3.043 13.389 46.987 1.00 45.44 43 GLN B CA 1
ATOM 899 C C . GLN B 1 43 ? 3.250 11.983 47.538 1.00 46.69 43 GLN B C 1
ATOM 900 O O . GLN B 1 43 ? 2.440 11.482 48.314 1.00 45.97 43 GLN B O 1
ATOM 906 N N . ASP B 1 44 ? 4.349 11.356 47.136 1.00 48.57 44 ASP B N 1
ATOM 907 C CA . ASP B 1 44 ? 4.671 10.007 47.577 1.00 50.53 44 ASP B CA 1
ATOM 908 C C . ASP B 1 44 ? 5.218 10.015 49.003 1.00 51.52 44 ASP B C 1
ATOM 909 O O . ASP B 1 44 ? 6.296 10.552 49.258 1.00 52.43 44 ASP B O 1
ATOM 914 N N . GLN B 1 45 ? 4.466 9.421 49.927 1.00 52.86 45 GLN B N 1
ATOM 915 C CA . GLN B 1 45 ? 4.878 9.354 51.328 1.00 53.95 45 GLN B CA 1
ATOM 916 C C . GLN B 1 45 ? 5.448 7.988 51.693 1.00 52.92 45 GLN B C 1
ATOM 917 O O . GLN B 1 45 ? 5.604 7.676 52.873 1.00 54.73 45 GLN B O 1
ATOM 923 N N . LEU B 1 46 ? 5.762 7.177 50.688 1.00 50.03 46 LEU B N 1
ATOM 924 C CA . LEU B 1 46 ? 6.300 5.845 50.936 1.00 47.27 46 LEU B CA 1
ATOM 925 C C . LEU B 1 46 ? 7.747 5.683 50.490 1.00 44.96 46 LEU B C 1
ATOM 926 O O . LEU B 1 46 ? 8.514 4.958 51.119 1.00 44.16 46 LEU B O 1
ATOM 931 N N . THR B 1 47 ? 8.117 6.360 49.407 1.00 43.62 47 THR B N 1
ATOM 932 C CA . THR B 1 47 ? 9.481 6.293 48.884 1.00 42.19 47 THR B CA 1
ATOM 933 C C . THR B 1 47 ? 10.401 7.232 49.669 1.00 42.58 47 THR B C 1
ATOM 934 O O . THR B 1 47 ? 9.956 8.262 50.178 1.00 43.67 47 THR B O 1
ATOM 938 N N . LYS B 1 48 ? 11.682 6.878 49.756 1.00 42.46 48 LYS B N 1
ATOM 939 C CA . LYS B 1 48 ? 12.660 7.684 50.483 1.00 41.96 48 LYS B CA 1
ATOM 940 C C . LYS B 1 48 ? 12.884 9.032 49.794 1.00 41.21 48 LYS B C 1
ATOM 941 O O . LYS B 1 48 ? 12.934 9.109 48.564 1.00 39.02 48 LYS B O 1
ATOM 947 N N . ASN B 1 49 ? 13.025 10.093 50.588 1.00 40.51 49 ASN B N 1
ATOM 948 C CA . ASN B 1 49 ? 13.233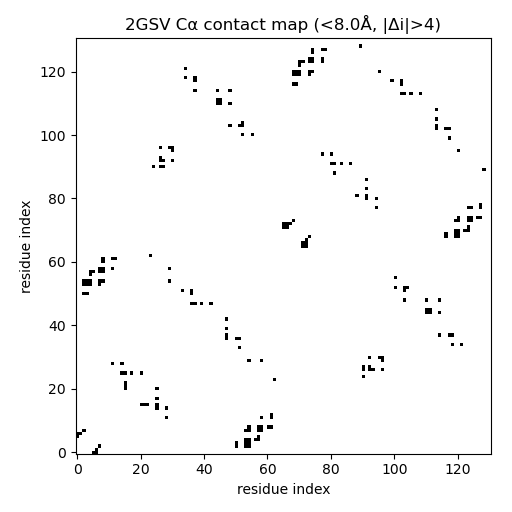 11.435 50.038 1.00 40.00 49 ASN B CA 1
ATOM 949 C C . ASN B 1 49 ? 14.356 11.462 49.011 1.00 38.52 49 ASN B C 1
ATOM 950 O O . ASN B 1 49 ? 14.226 12.077 47.954 1.00 37.60 49 ASN B O 1
ATOM 955 N N . ALA B 1 50 ? 15.462 10.798 49.334 1.00 37.75 50 ALA B N 1
ATOM 956 C CA . ALA B 1 50 ? 16.615 10.753 48.443 1.00 34.98 50 ALA B CA 1
ATOM 957 C C . ALA B 1 50 ? 16.253 10.112 47.106 1.00 34.29 50 ALA B C 1
ATOM 958 O O . ALA B 1 50 ? 16.744 10.526 46.054 1.00 31.26 50 ALA B O 1
ATOM 960 N N . VAL B 1 51 ? 15.390 9.101 47.143 1.00 32.21 51 VAL B N 1
ATOM 961 C CA . VAL B 1 51 ? 14.997 8.430 45.917 1.00 32.15 51 VAL B CA 1
ATOM 962 C C . VAL B 1 51 ? 14.074 9.324 45.093 1.00 33.17 51 VAL B C 1
ATOM 963 O O . VAL B 1 51 ? 14.276 9.496 43.887 1.00 32.96 51 VAL B O 1
ATOM 967 N N . VAL B 1 52 ? 13.066 9.890 45.752 1.00 32.02 52 VAL B N 1
ATOM 968 C CA . VAL B 1 52 ? 12.104 10.776 45.111 1.00 31.96 52 VAL B CA 1
ATOM 969 C C . VAL B 1 52 ? 12.803 11.968 44.469 1.00 32.00 52 VAL B C 1
ATOM 970 O O . VAL B 1 52 ? 12.487 12.354 43.347 1.00 30.63 52 VAL B O 1
ATOM 974 N N . LEU B 1 53 ? 13.761 12.539 45.186 1.00 33.07 53 LEU B N 1
ATOM 975 C CA . LEU B 1 53 ? 14.495 13.683 44.682 1.00 34.78 53 LEU B CA 1
ATOM 976 C C . LEU B 1 53 ? 15.334 13.298 43.462 1.00 34.21 53 LEU B C 1
ATOM 977 O O . LEU B 1 53 ? 15.422 14.052 42.493 1.00 34.07 53 LEU B O 1
ATOM 982 N N . LYS B 1 54 ? 15.933 12.112 43.506 1.00 34.80 54 LYS B N 1
ATOM 983 C CA . LYS B 1 54 ? 16.767 11.632 42.407 1.00 33.27 54 LYS B CA 1
ATOM 984 C C . LYS B 1 54 ? 15.914 11.410 41.156 1.00 33.16 54 LYS B C 1
ATOM 985 O O . LYS B 1 54 ? 16.371 11.635 40.028 1.00 31.48 54 LYS B O 1
ATOM 991 N N . ARG B 1 55 ? 14.669 10.974 41.353 1.00 30.22 55 ARG B N 1
ATOM 992 C CA . ARG B 1 55 ? 13.780 10.740 40.226 1.00 29.02 55 ARG B CA 1
ATOM 993 C C . ARG B 1 55 ? 13.416 12.060 39.561 1.00 29.13 55 ARG B C 1
ATOM 994 O O . ARG B 1 55 ? 13.328 12.141 38.331 1.00 27.10 55 ARG B O 1
ATOM 1002 N N . ILE B 1 56 ? 13.219 13.098 40.374 1.00 27.16 56 ILE B N 1
ATOM 1003 C CA . ILE B 1 56 ? 12.900 14.414 39.847 1.00 26.86 56 ILE B CA 1
ATOM 1004 C C . ILE B 1 56 ? 14.120 14.919 39.091 1.00 27.23 56 ILE B C 1
ATOM 1005 O O . ILE B 1 56 ? 13.992 15.536 38.036 1.00 26.62 56 ILE B O 1
ATOM 1010 N N . GLN B 1 57 ? 15.305 14.643 39.625 1.00 28.19 57 GLN B N 1
ATOM 1011 C CA . GLN B 1 57 ? 16.531 15.069 38.967 1.00 28.63 57 GLN B CA 1
ATOM 1012 C C . GLN B 1 57 ? 16.651 14.382 37.612 1.00 27.12 57 GLN B C 1
ATOM 1013 O O . GLN B 1 57 ? 17.125 14.981 36.656 1.00 28.71 57 GLN B O 1
ATOM 1019 N N . HIS B 1 58 ? 16.211 13.127 37.543 1.00 26.07 58 HIS B N 1
ATOM 1020 C CA . HIS B 1 58 ? 16.252 12.353 36.300 1.00 26.28 58 HIS B CA 1
ATOM 1021 C C . HIS B 1 58 ? 15.315 12.968 35.268 1.00 27.11 58 HIS B C 1
ATOM 1022 O O . HIS B 1 58 ? 15.675 13.135 34.098 1.00 26.55 58 HIS B O 1
ATOM 1029 N N . LEU B 1 59 ? 14.100 13.286 35.705 1.00 26.35 59 LEU B N 1
ATOM 1030 C CA . LEU B 1 59 ? 13.104 13.899 34.834 1.00 26.43 59 LEU B CA 1
ATOM 1031 C C . LEU B 1 59 ? 13.607 15.247 34.333 1.00 26.87 59 LEU B C 1
ATOM 1032 O O . LEU B 1 59 ? 13.404 15.612 33.173 1.00 27.78 59 LEU B O 1
ATOM 1037 N N . ASP B 1 60 ? 14.260 15.987 35.221 1.00 28.24 60 ASP B N 1
ATOM 1038 C CA . ASP B 1 60 ? 14.770 17.299 34.873 1.00 29.47 60 ASP B CA 1
ATOM 1039 C C . ASP B 1 60 ? 15.833 17.214 33.790 1.00 29.98 60 ASP B C 1
ATOM 1040 O O . ASP B 1 60 ? 15.853 18.026 32.870 1.00 30.40 60 ASP B O 1
ATOM 1045 N N . GLU B 1 61 ? 16.717 16.231 33.911 1.00 30.71 61 GLU B N 1
ATOM 1046 C CA . GLU B 1 61 ? 17.785 16.038 32.943 1.00 32.35 61 GLU B CA 1
ATOM 1047 C C . GLU B 1 61 ? 17.194 15.565 31.622 1.00 31.51 61 GLU B C 1
ATOM 1048 O O . GLU B 1 61 ? 17.649 15.964 30.553 1.00 31.81 61 GLU B O 1
ATOM 1054 N N . ALA B 1 62 ? 16.176 14.712 31.702 1.00 31.70 62 ALA B N 1
ATOM 1055 C CA . ALA B 1 62 ? 15.515 14.202 30.506 1.00 29.89 62 ALA B CA 1
ATOM 1056 C C . ALA B 1 62 ? 14.882 15.380 29.780 1.00 30.55 62 ALA B C 1
ATOM 1057 O O . ALA B 1 62 ? 14.946 15.474 28.553 1.00 30.96 62 ALA B O 1
ATOM 1059 N N . TYR B 1 63 ? 14.281 16.288 30.544 1.00 30.02 63 TYR B N 1
ATOM 1060 C CA . TYR B 1 63 ? 13.649 17.463 29.960 1.00 30.52 63 TYR B CA 1
ATOM 1061 C C . TYR B 1 63 ? 14.675 18.340 29.244 1.00 30.88 63 TYR B C 1
ATOM 1062 O O . TYR B 1 63 ? 14.428 18.812 28.131 1.00 30.98 63 TYR B O 1
ATOM 1071 N N . ASN B 1 64 ? 15.820 18.568 29.882 1.00 29.82 64 ASN B N 1
ATOM 1072 C CA . ASN B 1 64 ? 16.843 19.408 29.269 1.00 31.12 64 ASN B CA 1
ATOM 1073 C C . ASN B 1 64 ? 17.376 18.803 27.975 1.00 32.11 64 ASN B C 1
ATOM 1074 O O . ASN B 1 64 ? 17.598 19.517 27.000 1.00 31.45 64 ASN B O 1
ATOM 1079 N N . LYS B 1 65 ? 17.574 17.486 27.972 1.00 34.71 65 LYS B N 1
ATOM 1080 C CA . LYS B 1 65 ? 18.083 16.777 26.798 1.00 35.43 65 LYS B CA 1
ATOM 1081 C C . LYS B 1 65 ? 17.092 16.823 25.646 1.00 35.57 65 LYS B C 1
ATOM 1082 O O . LYS B 1 65 ? 17.448 17.171 24.521 1.00 36.32 65 LYS B O 1
ATOM 1088 N N . VAL B 1 66 ? 15.846 16.466 25.933 1.00 35.21 66 VAL B N 1
ATOM 1089 C CA . VAL B 1 66 ? 14.807 16.473 24.922 1.00 35.07 66 VAL B CA 1
ATOM 1090 C C . VAL B 1 66 ? 14.635 17.881 24.353 1.00 36.84 66 VAL B C 1
ATOM 1091 O O . VAL B 1 66 ? 14.477 18.047 23.144 1.00 35.92 66 VAL B O 1
ATOM 1095 N N . LYS B 1 67 ? 14.687 18.897 25.211 1.00 37.23 67 LYS B N 1
ATOM 1096 C CA . LYS B 1 67 ? 14.528 20.272 24.736 1.00 42.08 67 LYS B CA 1
ATOM 1097 C C . LYS B 1 67 ? 15.592 20.675 23.707 1.00 44.03 67 LYS B C 1
ATOM 1098 O O . LYS B 1 67 ? 15.280 21.355 22.728 1.00 44.02 67 LYS B O 1
ATOM 1104 N N . ARG B 1 68 ? 16.839 20.260 23.925 1.00 47.05 68 ARG B N 1
ATOM 1105 C CA . ARG B 1 68 ? 17.919 20.588 22.993 1.00 50.11 68 ARG B CA 1
ATOM 1106 C C . ARG B 1 68 ? 17.675 19.989 21.616 1.00 52.01 68 ARG B C 1
ATOM 1107 O O . ARG B 1 68 ? 17.920 20.636 20.599 1.00 53.30 68 ARG B O 1
ATOM 1115 N N . GLY B 1 69 ? 17.212 18.745 21.589 1.00 53.23 69 GLY B N 1
ATOM 1116 C CA . GLY B 1 69 ? 16.945 18.095 20.321 1.00 55.82 69 GLY B CA 1
ATOM 1117 C C . GLY B 1 69 ? 15.640 18.560 19.701 1.00 57.69 69 GLY B C 1
ATOM 1118 O O . GLY B 1 69 ? 14.925 19.360 20.343 1.00 58.66 69 GLY B O 1
#

Sequence (131 aa):
ELFSVPYFIENLKQHIENQSEDKIHANSYYRSVVSTLVQDQLTKNAVVLKRIQHLDEAYNKVKRGSELFSVPYFIENLKQHIENQSEDKIHANSYYRSVVSTLVQDQLTKNAVVLKRIQHLDEAYNKVKRG

Radius of gyration: 14.5 Å; Cα contacts (8 Å, |Δi|>4): 121; chains: 2; bou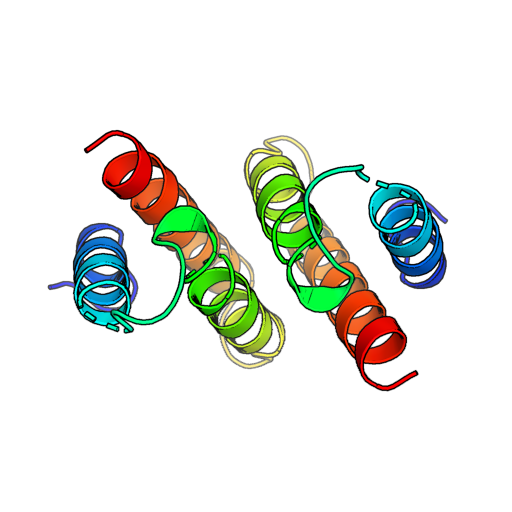nding box: 33×38×37 Å

InterPro domains:
  IPR018590 Uncharacterised protein YvfG [PF09628] (3-69)
  IPR037247 YvfG domain superfamily [G3DSA:6.10.140.40] (1-72)
  IPR037247 YvfG domain superfamily [SSF158388] (3-69)

Organism: Bacillus subtilis (strain 168) (NCBI:txid224308)

Nearest PDB structures (foldseek):
  2gsv-assembly1_B  TM=9.814E-01  e=6.344E-08  Bacillus subtilis
  2gsv-assembly1_B  TM=1.015E+00  e=1.584E-08  Bacillus subtilis
  6cae-assembly1_1t  TM=5.008E-01  e=1.173E+00  Thermus thermophilus HB8
  1key-assembly1_C-2  TM=4.368E-01  e=2.160E+00  Mus musculus